Protein AF-A0A7L9BKZ9-F1 (afdb_monomer_lite)

Structure (mmCIF, N/CA/C/O backbone):
data_AF-A0A7L9BKZ9-F1
#
_entry.id   AF-A0A7L9BKZ9-F1
#
loop_
_atom_site.group_PDB
_atom_site.id
_atom_site.type_symbol
_atom_site.label_atom_id
_atom_site.label_alt_id
_atom_site.label_comp_id
_atom_site.label_asym_id
_atom_site.label_entity_id
_atom_site.label_seq_id
_atom_site.pdbx_PDB_ins_code
_atom_site.Cartn_x
_atom_site.Cartn_y
_atom_site.Cartn_z
_atom_site.occupancy
_atom_site.B_iso_or_equiv
_atom_site.auth_seq_id
_atom_site.auth_comp_id
_atom_site.auth_asym_id
_atom_site.auth_atom_id
_atom_site.pdbx_PDB_model_num
ATOM 1 N N . MET A 1 1 ? 2.378 -1.294 -13.387 1.00 79.75 1 MET A N 1
ATOM 2 C CA . MET A 1 1 ? 1.343 -2.125 -12.743 1.00 79.75 1 MET A CA 1
ATOM 3 C C . MET A 1 1 ? 0.936 -1.443 -11.448 1.00 79.75 1 MET A C 1
ATOM 5 O O . MET A 1 1 ? 1.816 -1.058 -10.687 1.00 79.75 1 MET A O 1
ATOM 9 N N . LEU A 1 2 ? -0.363 -1.220 -11.255 1.00 89.94 2 LEU A N 1
ATOM 10 C CA . LEU A 1 2 ? -0.918 -0.530 -10.090 1.00 89.94 2 LEU A CA 1
ATOM 11 C C . LEU A 1 2 ? -1.931 -1.446 -9.405 1.00 89.94 2 LEU A C 1
ATOM 13 O O . LEU A 1 2 ? -2.705 -2.113 -10.088 1.00 89.94 2 LEU A O 1
ATOM 17 N N . VAL A 1 3 ? -1.919 -1.453 -8.077 1.00 94.06 3 VAL A N 1
ATOM 18 C CA . VAL A 1 3 ? -2.873 -2.179 -7.236 1.00 94.06 3 VAL A CA 1
ATOM 19 C C . VAL A 1 3 ? -3.933 -1.202 -6.751 1.00 94.06 3 VAL A C 1
ATOM 21 O O . VAL A 1 3 ? -3.607 -0.099 -6.306 1.00 94.06 3 VAL A O 1
ATOM 24 N N . ARG A 1 4 ? -5.200 -1.601 -6.863 1.00 95.62 4 ARG A N 1
ATOM 25 C CA . ARG A 1 4 ? -6.350 -0.798 -6.450 1.00 95.62 4 ARG A CA 1
ATOM 26 C C . ARG A 1 4 ? -6.725 -1.109 -5.005 1.00 95.62 4 ARG A C 1
ATOM 28 O O . ARG A 1 4 ? -6.906 -2.273 -4.665 1.00 95.62 4 ARG A O 1
ATOM 35 N N . PHE A 1 5 ? -6.929 -0.071 -4.208 1.00 94.69 5 PHE A N 1
ATOM 36 C CA . PHE A 1 5 ? -7.489 -0.137 -2.862 1.00 94.69 5 PHE A CA 1
ATOM 37 C C . PHE A 1 5 ? -8.642 0.854 -2.720 1.00 94.69 5 PHE A C 1
ATOM 39 O O . PHE A 1 5 ? -8.708 1.839 -3.456 1.00 94.69 5 PHE A O 1
ATOM 46 N N . THR A 1 6 ? -9.516 0.625 -1.746 1.00 94.19 6 THR A N 1
ATOM 47 C CA . THR A 1 6 ? -10.481 1.636 -1.300 1.00 94.19 6 THR A CA 1
ATOM 48 C C . THR A 1 6 ? -9.808 2.503 -0.242 1.00 94.19 6 THR A C 1
ATOM 50 O O . THR A 1 6 ? -9.293 1.994 0.752 1.00 94.19 6 THR A O 1
ATOM 53 N N . GLY A 1 7 ? -9.745 3.809 -0.469 1.00 90.56 7 GLY A N 1
ATOM 54 C CA . GLY A 1 7 ? -9.248 4.788 0.487 1.00 90.56 7 GLY A CA 1
ATOM 55 C C . GLY A 1 7 ? -10.215 4.965 1.654 1.00 90.56 7 GLY A C 1
ATOM 56 O O . GLY A 1 7 ? -11.406 4.707 1.526 1.00 90.56 7 GLY A O 1
ATOM 57 N N . GLY A 1 8 ? -9.728 5.473 2.787 1.00 84.12 8 GLY A N 1
ATOM 58 C CA . GLY A 1 8 ? -10.595 5.731 3.951 1.00 84.12 8 GLY A CA 1
ATOM 59 C C . GLY A 1 8 ? -11.665 6.819 3.744 1.00 84.12 8 GLY A C 1
ATOM 60 O O . GLY A 1 8 ? -12.463 7.065 4.644 1.00 84.12 8 GLY A O 1
ATOM 61 N N . ASP A 1 9 ? -11.671 7.504 2.596 1.00 87.19 9 ASP A N 1
ATOM 62 C CA . ASP A 1 9 ? -12.733 8.413 2.146 1.00 87.19 9 ASP A CA 1
ATOM 63 C C . ASP A 1 9 ? -13.703 7.756 1.140 1.00 87.19 9 ASP A C 1
ATOM 65 O O . ASP A 1 9 ? -14.517 8.448 0.527 1.00 87.19 9 ASP A O 1
ATOM 69 N N . GLY A 1 10 ? -13.607 6.435 0.954 1.00 87.19 10 GLY A N 1
ATOM 70 C CA . GLY A 1 10 ? -14.423 5.640 0.037 1.00 87.19 10 GLY A CA 1
ATOM 71 C C . GLY A 1 10 ? -14.021 5.744 -1.438 1.00 87.19 10 GLY A C 1
ATOM 72 O O . GLY A 1 10 ? -14.705 5.179 -2.289 1.00 87.19 10 GLY A O 1
ATOM 73 N N . LYS A 1 11 ? -12.944 6.467 -1.776 1.00 90.81 11 LYS A N 1
ATOM 74 C CA . LYS A 1 11 ? -12.480 6.616 -3.165 1.00 90.81 11 LYS A CA 1
ATOM 75 C C . LYS A 1 11 ? -11.445 5.573 -3.535 1.00 90.81 11 LYS A C 1
ATOM 77 O O . LYS A 1 11 ? -10.720 5.066 -2.689 1.00 90.81 11 LYS A O 1
ATOM 82 N N . ASP A 1 12 ? -11.308 5.319 -4.829 1.00 94.81 12 ASP A N 1
ATOM 83 C CA . ASP A 1 12 ? -10.263 4.432 -5.322 1.00 94.81 12 ASP A CA 1
ATOM 84 C C . ASP A 1 12 ? -8.878 5.066 -5.176 1.00 94.81 12 ASP A C 1
ATOM 86 O O . ASP A 1 12 ? -8.633 6.191 -5.623 1.00 94.81 12 ASP A O 1
ATOM 90 N N . VAL A 1 13 ? -7.951 4.299 -4.612 1.00 92.00 13 VAL A N 1
ATOM 91 C CA . VAL A 1 13 ? -6.538 4.647 -4.525 1.00 92.00 13 VAL A CA 1
ATOM 92 C C . VAL A 1 13 ? -5.711 3.610 -5.268 1.00 92.00 13 VAL A C 1
ATOM 94 O O . VAL A 1 13 ? -5.858 2.407 -5.065 1.00 92.00 13 VAL A O 1
ATOM 97 N N . TRP A 1 14 ? -4.818 4.087 -6.130 1.00 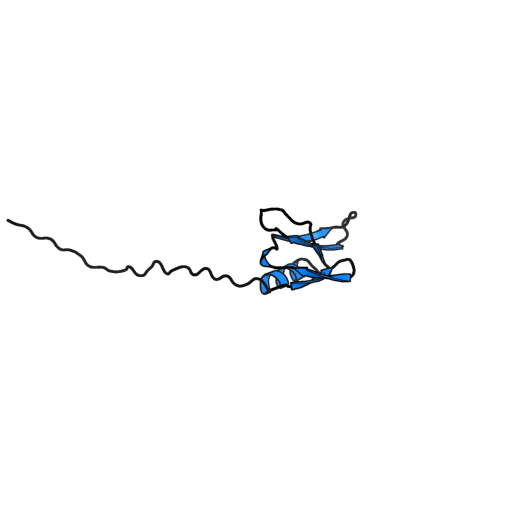93.12 14 TRP A N 1
ATOM 98 C CA . TRP A 1 14 ? -3.956 3.246 -6.953 1.00 93.12 14 TRP A CA 1
ATOM 99 C C . TRP A 1 14 ? -2.515 3.346 -6.465 1.00 93.12 14 TRP A C 1
ATOM 101 O O . TRP A 1 14 ? -1.915 4.420 -6.489 1.00 93.12 14 TRP A O 1
ATOM 111 N N . VAL A 1 15 ? -1.954 2.223 -6.024 1.00 91.19 15 VAL A N 1
ATOM 112 C CA . VAL A 1 15 ? -0.616 2.146 -5.427 1.00 91.19 15 VAL A CA 1
ATOM 113 C C . VAL A 1 15 ? 0.305 1.336 -6.332 1.00 91.19 15 VAL A C 1
ATOM 115 O O . VAL A 1 15 ? -0.054 0.259 -6.800 1.00 91.19 15 VAL A O 1
ATOM 118 N N . SER A 1 16 ? 1.514 1.843 -6.573 1.00 90.62 16 SER A N 1
ATOM 119 C CA . SER A 1 16 ? 2.582 1.070 -7.216 1.00 90.62 16 SER A CA 1
ATOM 120 C C . SER A 1 16 ? 3.306 0.225 -6.163 1.00 90.62 16 SER A C 1
ATOM 122 O O . SER A 1 16 ? 3.926 0.821 -5.277 1.00 90.62 16 SER A O 1
ATOM 124 N N . PRO A 1 17 ? 3.308 -1.121 -6.260 1.00 90.69 17 PRO A N 1
ATOM 125 C CA . PRO A 1 17 ? 4.020 -1.984 -5.312 1.00 90.69 17 PRO A CA 1
ATOM 126 C C . PRO A 1 17 ? 5.515 -1.672 -5.207 1.00 90.69 17 PRO A C 1
ATOM 128 O O . PRO A 1 17 ? 6.085 -1.763 -4.127 1.00 90.69 17 PRO A O 1
ATOM 131 N N . LEU A 1 18 ? 6.133 -1.214 -6.303 1.00 88.44 18 LEU A N 1
ATOM 132 C CA . LEU A 1 18 ? 7.558 -0.861 -6.366 1.00 88.44 18 LEU A CA 1
ATOM 133 C C . LEU A 1 18 ? 7.954 0.290 -5.432 1.00 88.44 18 LEU A C 1
ATOM 135 O O . LEU A 1 18 ? 9.119 0.409 -5.070 1.00 88.44 18 LEU A O 1
ATOM 139 N N . HIS A 1 19 ? 7.004 1.153 -5.072 1.00 87.50 19 HIS A N 1
ATOM 140 C CA . HIS A 1 19 ? 7.256 2.295 -4.196 1.00 87.50 19 HIS A CA 1
ATOM 141 C C . HIS A 1 19 ? 6.784 2.041 -2.766 1.00 87.50 19 HIS A C 1
ATOM 143 O O . HIS A 1 19 ? 6.916 2.927 -1.927 1.00 87.50 19 HIS A O 1
ATOM 149 N N . VAL A 1 20 ? 6.217 0.872 -2.457 1.00 90.50 20 VAL A N 1
ATOM 150 C CA . VAL A 1 20 ? 5.761 0.571 -1.099 1.00 90.50 20 VAL A CA 1
ATOM 151 C C . VAL A 1 20 ? 6.970 0.293 -0.215 1.00 90.50 20 VAL A C 1
ATOM 153 O O . VAL A 1 20 ? 7.767 -0.597 -0.490 1.00 90.50 20 VAL A O 1
ATOM 156 N N . LYS A 1 21 ? 7.089 1.062 0.868 1.00 89.50 21 LYS A N 1
ATOM 157 C CA . LYS A 1 21 ? 8.143 0.904 1.872 1.00 89.50 21 LYS A CA 1
ATOM 158 C C . LYS A 1 21 ? 7.654 0.118 3.082 1.00 89.50 21 LYS A C 1
ATOM 160 O O . LYS A 1 21 ? 8.370 -0.735 3.592 1.00 89.50 21 LYS A O 1
ATOM 165 N N . VAL A 1 22 ? 6.459 0.448 3.573 1.00 91.69 22 VAL A N 1
ATOM 166 C CA . VAL A 1 22 ? 5.867 -0.148 4.779 1.00 91.69 22 VAL A CA 1
ATOM 167 C C . VAL A 1 22 ? 4.354 -0.227 4.616 1.00 91.69 22 VAL A C 1
ATOM 169 O O . VAL A 1 22 ? 3.734 0.719 4.138 1.00 91.69 22 VAL A O 1
ATOM 172 N N . VAL A 1 23 ? 3.767 -1.327 5.079 1.00 93.56 23 VAL A N 1
ATOM 173 C CA . VAL A 1 23 ? 2.328 -1.466 5.331 1.00 93.56 23 VAL A CA 1
ATOM 174 C C . VAL A 1 23 ? 2.159 -1.633 6.835 1.00 93.56 23 VAL A C 1
ATOM 176 O O . VAL A 1 23 ? 2.826 -2.475 7.434 1.00 93.56 23 VAL A O 1
ATOM 179 N N . ARG A 1 24 ? 1.328 -0.806 7.472 1.00 91.94 24 ARG A N 1
ATOM 180 C CA . ARG A 1 24 ? 1.108 -0.871 8.923 1.00 91.94 24 ARG A CA 1
ATOM 181 C C . ARG A 1 24 ? -0.317 -0.522 9.309 1.00 91.94 24 ARG A C 1
ATOM 183 O O . ARG A 1 24 ? -1.033 0.147 8.569 1.00 91.94 24 ARG A O 1
ATOM 190 N N . GLU A 1 25 ? -0.706 -0.937 10.505 1.00 90.81 25 GLU A N 1
ATOM 191 C CA . GLU A 1 25 ? -1.983 -0.544 11.085 1.00 90.81 25 GLU A CA 1
ATOM 192 C C . GLU A 1 25 ? -2.034 0.970 11.324 1.00 90.81 25 GLU A C 1
ATOM 194 O O . GLU A 1 25 ? -1.123 1.552 11.921 1.00 90.81 25 GLU A O 1
ATOM 199 N N . LYS A 1 26 ? -3.126 1.611 10.895 1.00 83.69 26 LYS A N 1
ATOM 200 C CA . LYS A 1 26 ? -3.407 3.001 11.245 1.00 83.69 26 LYS A CA 1
ATOM 201 C C . LYS A 1 26 ? -4.216 3.048 12.535 1.00 83.69 26 LYS A C 1
ATOM 203 O O . LYS A 1 26 ? -5.433 2.839 12.538 1.00 83.69 26 LYS A O 1
ATOM 208 N N . THR A 1 27 ? -3.550 3.387 13.631 1.00 76.12 27 THR A N 1
ATOM 209 C CA . THR A 1 27 ? -4.198 3.633 14.922 1.00 76.12 27 THR A CA 1
ATOM 210 C C . THR A 1 27 ? -4.776 5.050 14.960 1.00 76.12 27 THR A C 1
ATOM 212 O O . THR A 1 27 ? -4.093 6.034 14.677 1.00 76.12 27 THR A O 1
ATOM 215 N N . GLY A 1 28 ? -6.068 5.182 15.271 1.00 67.75 28 GLY A N 1
ATOM 216 C CA . GLY A 1 28 ? -6.690 6.484 15.517 1.00 67.75 28 GLY A CA 1
ATOM 217 C C . GLY A 1 28 ? -6.245 7.106 16.849 1.00 67.75 28 GLY A C 1
ATOM 218 O O . GLY A 1 28 ? -5.688 6.426 17.704 1.00 67.75 28 GLY A O 1
ATOM 219 N N . ILE A 1 29 ? -6.588 8.385 17.061 1.00 64.50 29 ILE A N 1
ATOM 220 C CA . ILE A 1 29 ? -6.235 9.204 18.250 1.00 64.50 29 ILE A CA 1
ATOM 221 C C . ILE A 1 29 ? -6.659 8.564 19.596 1.00 64.50 29 ILE A C 1
ATOM 223 O O . ILE A 1 29 ? -6.131 8.917 20.642 1.00 64.50 29 ILE A O 1
ATOM 227 N N . PHE A 1 30 ? -7.557 7.575 19.579 1.00 70.12 30 PHE A N 1
ATOM 228 C CA . PHE A 1 30 ? -8.035 6.852 20.766 1.00 70.12 30 PHE A CA 1
ATOM 229 C C . PHE A 1 30 ? -7.787 5.334 20.707 1.00 70.12 30 PHE A C 1
ATOM 231 O O . PHE A 1 30 ? -8.571 4.560 21.249 1.00 70.12 30 PHE A O 1
ATOM 238 N N . GLY A 1 31 ? -6.758 4.877 19.988 1.00 60.59 31 GLY A N 1
ATOM 239 C CA . GLY A 1 31 ? -6.383 3.454 19.942 1.00 60.59 31 GLY A CA 1
ATOM 240 C C . GLY A 1 31 ? -7.349 2.544 19.171 1.00 60.59 31 GLY A C 1
ATOM 241 O O . GLY A 1 31 ? -7.145 1.337 19.121 1.00 60.59 31 GLY A O 1
ATOM 242 N N . LYS A 1 32 ? -8.391 3.096 18.537 1.00 60.16 32 LYS A N 1
ATOM 243 C CA . LYS A 1 32 ? -9.272 2.339 17.637 1.00 60.16 32 LYS A CA 1
ATOM 244 C C . LYS A 1 32 ? -8.598 2.167 16.274 1.00 60.16 32 LYS A C 1
ATOM 246 O O . LYS A 1 32 ? -8.131 3.162 15.705 1.00 60.16 32 LYS A O 1
ATOM 251 N N . LYS A 1 33 ? -8.585 0.934 15.754 1.00 64.12 33 LYS A N 1
ATOM 252 C CA . LYS A 1 33 ? -8.153 0.628 14.382 1.00 64.12 33 LYS A CA 1
ATOM 253 C C . LYS A 1 33 ? -8.973 1.470 13.406 1.00 64.12 33 LYS A C 1
ATOM 255 O O . LYS A 1 33 ? -10.201 1.446 13.469 1.00 64.12 33 LYS A O 1
A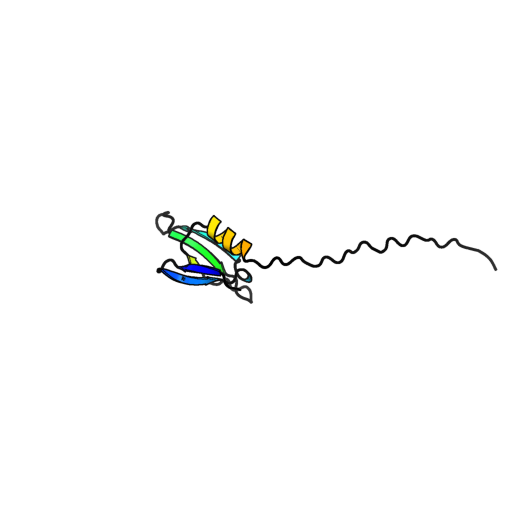TOM 260 N N . LYS A 1 34 ? -8.314 2.238 12.538 1.00 72.94 34 LYS A N 1
ATOM 261 C CA . LYS A 1 34 ? -8.986 2.984 11.459 1.00 72.94 34 LYS A CA 1
ATOM 262 C C . LYS A 1 34 ? -8.794 2.351 10.081 1.00 72.94 34 LYS A C 1
ATOM 264 O O . LYS A 1 34 ? -9.407 2.822 9.137 1.00 72.94 34 LYS A O 1
ATOM 269 N N . GLY A 1 35 ? -7.972 1.308 9.973 1.00 85.44 35 GLY A N 1
ATOM 270 C CA . GLY A 1 35 ? -7.639 0.613 8.729 1.00 85.44 35 GLY A CA 1
ATOM 271 C C . GLY A 1 35 ? -6.127 0.507 8.564 1.00 85.44 35 GLY A C 1
ATOM 272 O O . GLY A 1 35 ? -5.394 0.432 9.554 1.00 85.44 35 GLY A O 1
ATOM 273 N N . THR A 1 36 ? -5.656 0.570 7.325 1.00 93.00 36 THR A N 1
ATOM 274 C CA . THR A 1 36 ? -4.245 0.367 6.984 1.00 93.00 36 THR A CA 1
ATOM 275 C C . THR A 1 36 ? -3.612 1.653 6.456 1.00 93.00 36 THR A C 1
ATOM 277 O O . THR A 1 36 ? -4.257 2.478 5.803 1.00 93.00 36 THR A O 1
ATOM 280 N N . GLU A 1 37 ? -2.341 1.863 6.783 1.00 93.38 37 GLU A N 1
ATOM 281 C CA . GLU A 1 37 ? -1.493 2.904 6.214 1.00 93.38 37 GLU A CA 1
ATOM 282 C C . GLU A 1 37 ? -0.405 2.264 5.345 1.00 93.38 37 GLU A C 1
ATOM 284 O O . GLU A 1 37 ? 0.379 1.435 5.812 1.00 93.38 37 GLU A O 1
ATOM 289 N N . ILE A 1 38 ? -0.350 2.682 4.082 1.00 93.44 38 ILE A N 1
ATOM 290 C CA . ILE A 1 38 ? 0.688 2.311 3.124 1.00 93.44 38 ILE A CA 1
ATOM 291 C C . ILE A 1 38 ? 1.654 3.488 3.007 1.00 93.44 38 ILE A C 1
ATOM 293 O O . ILE A 1 38 ? 1.301 4.554 2.505 1.00 93.44 38 ILE A O 1
ATOM 297 N N . VAL A 1 39 ? 2.889 3.307 3.462 1.00 91.88 39 VAL A N 1
ATOM 298 C CA . VAL A 1 39 ? 3.955 4.302 3.325 1.00 91.88 39 VAL A CA 1
ATOM 299 C C . VAL A 1 39 ? 4.663 4.071 2.001 1.00 91.88 39 VAL A C 1
ATOM 301 O O . VAL A 1 39 ? 5.215 2.992 1.769 1.00 91.88 39 VAL A O 1
ATOM 304 N N . VAL A 1 40 ? 4.677 5.096 1.151 1.00 89.88 40 VAL A N 1
ATOM 305 C CA . VAL A 1 40 ? 5.354 5.052 -0.146 1.00 89.88 40 VAL A CA 1
ATOM 306 C C . VAL A 1 40 ? 6.664 5.834 -0.108 1.00 89.88 40 VAL A C 1
ATOM 308 O O . VAL A 1 40 ? 6.743 6.928 0.447 1.00 89.88 40 VAL A O 1
ATOM 311 N N . GLN A 1 41 ? 7.712 5.280 -0.704 1.00 86.12 41 GLN A N 1
ATOM 312 C CA . GLN A 1 41 ? 8.979 5.958 -0.926 1.00 86.12 41 GLN A CA 1
ATOM 313 C C . GLN A 1 41 ? 9.054 6.391 -2.385 1.00 86.12 41 GLN A C 1
ATOM 315 O O . GLN A 1 41 ? 9.075 5.564 -3.295 1.00 86.12 41 GLN A O 1
ATOM 320 N N . MET A 1 42 ? 9.093 7.704 -2.596 1.00 77.88 42 MET A N 1
ATOM 321 C CA . MET A 1 42 ? 9.245 8.279 -3.924 1.00 77.88 42 MET A CA 1
ATOM 322 C C . MET A 1 42 ? 10.728 8.276 -4.334 1.00 77.88 42 MET A C 1
ATOM 324 O O . MET A 1 42 ? 11.617 8.249 -3.467 1.00 77.88 42 MET A O 1
ATOM 328 N N . PRO A 1 43 ? 11.024 8.325 -5.646 1.00 70.38 43 PRO A N 1
ATOM 329 C CA . PRO A 1 43 ? 12.384 8.510 -6.140 1.00 70.38 43 PRO A CA 1
ATOM 330 C C . PRO A 1 43 ? 13.076 9.700 -5.455 1.00 70.38 43 PRO A C 1
ATOM 332 O O . PRO A 1 43 ? 12.463 10.745 -5.245 1.00 70.38 43 PRO A O 1
ATOM 335 N N . GLY A 1 44 ? 14.344 9.529 -5.072 1.00 73.06 44 GLY A N 1
ATOM 336 C CA . GLY A 1 44 ? 15.103 10.534 -4.312 1.00 73.06 44 GLY A CA 1
ATOM 337 C C . GLY A 1 44 ? 15.013 10.403 -2.786 1.00 73.06 44 GLY A C 1
ATOM 338 O O . GLY A 1 44 ? 15.500 11.272 -2.073 1.00 73.06 44 GLY A O 1
ATOM 339 N N . GLY A 1 45 ? 14.410 9.329 -2.262 1.00 68.44 45 GLY A N 1
ATOM 340 C CA . GLY A 1 45 ? 14.409 9.031 -0.821 1.00 68.44 45 GLY A CA 1
ATOM 341 C C . GLY A 1 45 ? 13.377 9.812 -0.007 1.00 68.44 45 GLY A C 1
ATOM 342 O O . GLY A 1 45 ? 13.268 9.612 1.204 1.00 68.44 45 GLY A O 1
ATOM 343 N N . VAL A 1 46 ? 12.578 10.655 -0.663 1.00 68.81 46 VAL A N 1
ATOM 344 C CA . VAL A 1 46 ? 11.474 11.371 -0.030 1.00 68.81 46 VAL A CA 1
ATOM 345 C C . VAL A 1 46 ? 10.393 10.353 0.323 1.00 68.81 46 VAL A C 1
ATOM 347 O O . VAL A 1 46 ? 9.802 9.714 -0.550 1.00 68.81 46 VAL A O 1
ATOM 350 N N . SER A 1 47 ? 10.149 10.170 1.621 1.00 68.06 47 SER A N 1
ATOM 351 C CA . SER A 1 47 ? 8.998 9.387 2.070 1.00 68.06 47 SER A CA 1
ATOM 352 C C . SER A 1 47 ? 7.748 10.204 1.754 1.00 68.06 47 SER A C 1
ATOM 354 O O . SER A 1 47 ? 7.543 11.271 2.332 1.00 68.06 47 SER A O 1
ATOM 356 N N . GLY A 1 48 ? 6.952 9.738 0.791 1.00 64.06 48 GLY A N 1
ATOM 357 C CA . GLY A 1 48 ? 5.616 10.272 0.574 1.00 64.06 48 GLY A CA 1
ATOM 358 C C . GLY A 1 48 ? 4.773 10.001 1.817 1.00 64.06 48 GLY A C 1
ATOM 359 O O . GLY A 1 48 ? 4.989 9.008 2.516 1.00 64.06 48 GLY A O 1
ATOM 360 N N . GLY A 1 49 ? 3.841 10.902 2.128 1.00 71.88 49 GLY A N 1
ATOM 361 C CA . GLY A 1 49 ? 2.908 10.692 3.235 1.00 71.88 49 GLY A CA 1
ATOM 362 C C . GLY A 1 49 ? 2.199 9.336 3.128 1.00 71.88 49 GLY A C 1
ATOM 363 O O . GLY A 1 49 ? 2.028 8.795 2.035 1.00 71.88 49 GLY A O 1
ATOM 364 N N . GLY A 1 50 ? 1.807 8.774 4.272 1.00 84.31 50 GLY A N 1
ATOM 365 C CA . GLY A 1 50 ? 1.097 7.500 4.311 1.00 84.31 50 GLY A CA 1
ATOM 366 C C . GLY A 1 50 ? -0.275 7.595 3.646 1.00 84.31 50 GLY A C 1
ATOM 367 O O . GLY A 1 50 ? -1.083 8.472 3.962 1.00 84.31 50 GLY A O 1
ATOM 368 N N . VAL A 1 51 ? -0.545 6.675 2.726 1.00 89.12 51 VAL A N 1
ATOM 369 C CA . VAL A 1 51 ? -1.845 6.512 2.079 1.00 89.12 51 VAL A CA 1
ATOM 370 C C . VAL A 1 51 ? -2.726 5.663 2.979 1.00 89.12 51 VAL A C 1
ATOM 372 O O . VAL A 1 51 ? -2.347 4.563 3.374 1.00 89.12 51 VAL A O 1
ATOM 375 N N . HIS A 1 52 ? -3.912 6.166 3.304 1.00 91.38 52 HIS A N 1
ATOM 376 C CA . HIS A 1 52 ? -4.855 5.434 4.132 1.00 91.38 52 HIS A CA 1
ATOM 377 C C . HIS A 1 52 ? -5.838 4.637 3.282 1.00 91.38 52 HIS A C 1
ATOM 379 O O . HIS A 1 52 ? -6.557 5.223 2.473 1.00 91.38 52 HIS A O 1
ATOM 385 N N . VAL A 1 53 ? -5.892 3.331 3.521 1.00 92.56 53 VAL A N 1
ATOM 386 C CA . VAL A 1 53 ? -6.796 2.405 2.841 1.00 92.56 53 VAL A CA 1
ATOM 387 C C . VAL A 1 53 ? -7.618 1.604 3.844 1.00 92.56 53 VAL A C 1
ATOM 389 O O . VAL A 1 53 ? -7.216 1.407 4.997 1.00 92.56 53 VAL A O 1
ATOM 392 N N . GLU A 1 54 ? -8.777 1.153 3.390 1.00 90.81 54 GLU A N 1
ATOM 393 C CA . GLU A 1 54 ? -9.603 0.166 4.072 1.00 90.81 54 GLU A CA 1
ATOM 394 C C . GLU A 1 54 ? -8.973 -1.233 3.957 1.00 90.81 54 GLU A C 1
ATOM 396 O O . GLU A 1 54 ? -8.202 -1.510 3.036 1.00 90.81 54 GLU A O 1
ATOM 401 N N . GLY A 1 55 ? -9.304 -2.114 4.904 1.00 89.31 55 GLY A N 1
ATOM 402 C CA . GLY A 1 55 ? -8.782 -3.482 4.977 1.00 89.31 55 GLY A CA 1
ATOM 403 C C . GLY A 1 55 ? -7.736 -3.690 6.074 1.00 89.31 55 GLY A C 1
ATOM 404 O O . GLY A 1 55 ? -7.149 -2.736 6.600 1.00 89.31 55 GLY A O 1
ATOM 405 N N . GLU A 1 56 ? -7.526 -4.959 6.428 1.00 91.44 56 GLU A N 1
ATOM 406 C CA . GLU A 1 56 ? -6.543 -5.365 7.435 1.00 91.44 56 GLU A CA 1
ATOM 407 C C . GLU A 1 56 ? -5.111 -5.312 6.863 1.00 91.44 56 GLU A C 1
ATOM 409 O O . GLU A 1 56 ? -4.902 -5.661 5.695 1.00 91.44 56 GLU A O 1
ATOM 414 N N . PRO A 1 57 ? -4.100 -4.921 7.664 1.00 93.19 57 PRO A N 1
ATOM 415 C CA . PRO A 1 57 ? -2.734 -4.724 7.172 1.00 93.19 57 PRO A CA 1
ATOM 416 C C . PRO A 1 57 ? -2.125 -5.955 6.496 1.00 93.19 57 PRO A C 1
ATOM 418 O O . PRO A 1 57 ? -1.397 -5.823 5.515 1.00 93.19 57 PRO A O 1
ATOM 421 N N . GLU A 1 58 ? -2.434 -7.146 7.006 1.00 93.31 58 GLU A N 1
ATOM 422 C CA . GLU A 1 58 ? -1.927 -8.423 6.494 1.00 93.31 58 GLU A CA 1
ATOM 423 C C . GLU A 1 58 ? -2.466 -8.730 5.093 1.00 93.31 58 GLU A C 1
ATOM 425 O O . GLU A 1 58 ? -1.720 -9.160 4.214 1.00 93.31 58 GLU A O 1
ATOM 430 N N . GLU A 1 59 ? -3.748 -8.449 4.856 1.00 93.94 59 GLU A N 1
ATOM 431 C CA . GLU A 1 59 ? -4.370 -8.624 3.547 1.00 93.94 59 GLU A CA 1
ATOM 432 C C . GLU A 1 59 ? -3.826 -7.609 2.539 1.00 93.94 59 GLU A C 1
ATOM 434 O O . GLU A 1 59 ? -3.443 -7.983 1.431 1.00 93.94 59 GLU A O 1
ATOM 439 N N . VAL A 1 60 ? -3.709 -6.340 2.942 1.00 94.44 60 VAL A N 1
ATOM 440 C CA . VAL A 1 60 ? -3.121 -5.287 2.102 1.00 94.44 60 VAL A CA 1
ATOM 441 C C . VAL A 1 60 ? -1.677 -5.633 1.726 1.00 94.44 60 VAL A C 1
ATOM 443 O O . VAL A 1 60 ? -1.301 -5.517 0.559 1.00 94.44 60 VAL A O 1
ATOM 446 N N . ALA A 1 61 ? -0.875 -6.099 2.688 1.00 93.81 61 ALA A N 1
ATOM 447 C CA . ALA A 1 61 ? 0.498 -6.527 2.444 1.00 93.81 61 ALA A CA 1
ATOM 448 C C . ALA A 1 61 ? 0.561 -7.711 1.472 1.00 93.81 61 ALA A C 1
ATOM 450 O O . ALA A 1 61 ? 1.332 -7.658 0.516 1.00 93.81 61 ALA A O 1
ATOM 451 N N . ARG A 1 62 ? -0.290 -8.732 1.656 1.00 94.38 62 ARG A N 1
ATOM 452 C CA . ARG A 1 62 ? -0.370 -9.891 0.755 1.00 94.38 62 ARG A CA 1
ATOM 453 C C . ARG A 1 62 ? -0.646 -9.465 -0.686 1.00 94.38 62 ARG A C 1
ATOM 455 O O . ARG A 1 62 ? 0.104 -9.851 -1.576 1.00 94.38 62 ARG A O 1
ATOM 462 N N . VAL A 1 63 ? -1.663 -8.630 -0.913 1.00 94.00 63 VAL A N 1
ATOM 463 C CA . VAL A 1 63 ? -2.027 -8.161 -2.263 1.00 94.00 63 VAL A CA 1
ATOM 464 C C . VAL A 1 63 ? -0.874 -7.378 -2.908 1.00 94.00 63 VAL A C 1
ATOM 466 O O . VAL A 1 63 ? -0.597 -7.538 -4.097 1.00 94.00 63 VAL A O 1
ATOM 469 N N . ILE A 1 64 ? -0.165 -6.545 -2.137 1.00 92.81 64 ILE A N 1
ATOM 470 C CA . ILE A 1 64 ? 1.011 -5.811 -2.632 1.00 92.81 64 ILE A CA 1
ATOM 471 C C . ILE A 1 64 ? 2.142 -6.776 -3.003 1.00 92.81 64 ILE A C 1
ATOM 473 O O . ILE A 1 64 ? 2.751 -6.607 -4.059 1.00 92.81 64 ILE A O 1
ATOM 477 N N . SER A 1 65 ? 2.419 -7.777 -2.164 1.00 90.31 65 SER A N 1
ATOM 478 C CA . SER A 1 65 ? 3.464 -8.778 -2.401 1.00 90.31 65 SER A CA 1
ATOM 479 C C . SER A 1 65 ? 3.173 -9.664 -3.611 1.00 90.31 65 SER A C 1
ATOM 481 O O . SER A 1 65 ? 4.083 -9.914 -4.392 1.00 90.31 65 SER A O 1
ATOM 483 N N . GLU A 1 66 ? 1.925 -10.094 -3.800 1.00 89.75 66 GLU A N 1
ATOM 484 C CA . GLU A 1 66 ? 1.497 -10.887 -4.964 1.00 89.75 66 GLU A CA 1
ATOM 485 C C . GLU A 1 66 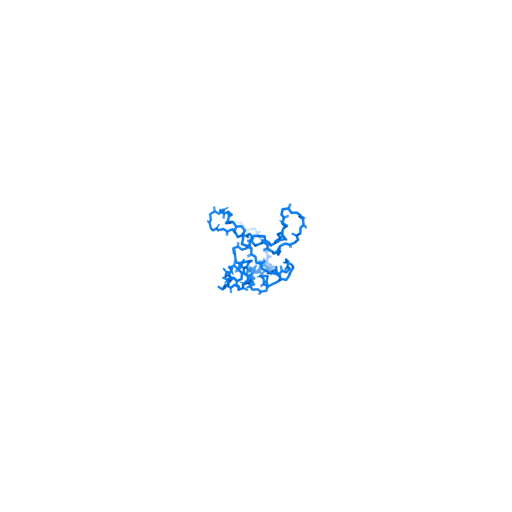? 1.601 -10.101 -6.270 1.00 89.75 66 GLU A C 1
ATOM 487 O O . GLU A 1 66 ? 1.925 -10.656 -7.318 1.00 89.75 66 GLU A O 1
ATOM 492 N N . ALA A 1 67 ? 1.341 -8.795 -6.211 1.00 88.56 67 ALA A N 1
ATOM 493 C CA . ALA A 1 67 ? 1.517 -7.928 -7.359 1.00 88.56 67 ALA A CA 1
ATOM 494 C C . ALA A 1 67 ? 3.003 -7.649 -7.628 1.00 88.56 67 ALA A C 1
ATOM 496 O O . ALA A 1 67 ? 3.376 -7.425 -8.775 1.00 88.56 67 ALA A O 1
ATOM 497 N N . PHE A 1 68 ? 3.865 -7.632 -6.606 1.00 82.50 68 PHE A N 1
ATOM 498 C CA . PHE A 1 68 ? 5.267 -7.259 -6.777 1.00 82.50 68 PHE A CA 1
ATOM 499 C C . PHE A 1 68 ? 5.923 -8.141 -7.852 1.00 82.50 68 PHE A C 1
ATOM 501 O O . PHE A 1 68 ? 5.892 -9.368 -7.740 1.00 82.50 68 PHE A O 1
ATOM 508 N N . PRO A 1 69 ? 6.504 -7.548 -8.914 1.00 70.88 69 PRO A N 1
ATOM 509 C CA . PRO A 1 69 ? 7.094 -8.343 -9.977 1.00 70.88 69 PRO A CA 1
ATOM 510 C C . PRO A 1 69 ? 8.191 -9.208 -9.364 1.00 70.88 69 PRO A C 1
ATOM 512 O O . PRO A 1 69 ? 9.067 -8.691 -8.669 1.00 70.88 69 PRO A O 1
ATOM 515 N N . THR A 1 70 ? 8.141 -10.520 -9.598 1.00 66.56 70 THR A N 1
ATOM 516 C CA . THR A 1 70 ? 9.209 -11.430 -9.188 1.00 66.56 70 THR A CA 1
ATOM 517 C C . THR A 1 70 ? 10.468 -11.052 -9.962 1.00 66.56 70 THR A C 1
ATOM 519 O O . THR A 1 70 ? 10.697 -11.509 -11.079 1.00 66.56 70 THR A O 1
ATOM 522 N N . ILE A 1 71 ? 11.278 -10.162 -9.394 1.00 61.00 71 ILE A N 1
ATOM 523 C CA . ILE A 1 71 ? 12.621 -9.902 -9.890 1.00 61.00 71 ILE A CA 1
ATOM 524 C C . ILE A 1 71 ? 13.432 -11.101 -9.423 1.00 61.00 71 ILE A C 1
ATOM 526 O O . ILE A 1 71 ? 13.895 -11.138 -8.288 1.00 61.00 71 ILE A O 1
ATOM 530 N N . ILE A 1 72 ? 13.546 -12.115 -10.276 1.00 59.91 72 ILE A N 1
ATOM 531 C CA . ILE A 1 72 ? 14.590 -13.122 -10.130 1.00 59.91 72 ILE A CA 1
ATOM 532 C C . ILE A 1 72 ? 15.864 -12.405 -10.581 1.00 59.91 72 ILE A C 1
ATOM 534 O O . ILE A 1 72 ? 15.989 -12.140 -11.782 1.00 59.91 72 ILE A O 1
ATOM 538 N N . PRO A 1 73 ? 16.783 -12.003 -9.680 1.00 57.56 73 PRO A N 1
ATOM 539 C CA . PRO A 1 73 ? 18.089 -11.577 -10.143 1.00 57.56 73 PRO A CA 1
ATOM 540 C C . PRO A 1 73 ? 18.667 -12.759 -10.916 1.00 57.56 73 PRO A C 1
ATOM 542 O O . PRO A 1 73 ? 18.764 -13.865 -10.385 1.00 57.56 73 PRO A O 1
ATOM 545 N N . TYR A 1 74 ? 19.000 -12.537 -12.187 1.00 56.28 74 TYR A N 1
ATOM 546 C CA . TYR A 1 74 ? 19.877 -13.443 -12.907 1.00 56.28 74 TYR A CA 1
ATOM 547 C C . TYR A 1 74 ? 21.196 -13.453 -12.132 1.00 56.28 74 TYR A C 1
ATOM 549 O O . TYR A 1 74 ? 21.997 -12.528 -12.245 1.00 56.28 74 TYR A O 1
ATOM 557 N N . LEU A 1 75 ? 21.356 -14.441 -11.256 1.00 54.75 75 LEU A N 1
ATOM 558 C CA . LEU A 1 75 ? 22.640 -14.828 -10.706 1.00 54.75 75 LEU A CA 1
ATOM 559 C C . LEU A 1 75 ? 23.331 -15.565 -11.853 1.00 54.75 75 LEU A C 1
ATOM 561 O O . LEU A 1 75 ? 22.868 -16.650 -12.207 1.00 54.75 75 LEU A O 1
ATOM 565 N N . PRO A 1 76 ? 24.349 -14.982 -12.515 1.00 60.31 76 PRO A N 1
ATOM 566 C CA . PRO A 1 76 ? 25.173 -15.782 -13.403 1.00 60.31 76 PRO A CA 1
ATOM 567 C C . PRO A 1 76 ? 25.719 -16.949 -12.576 1.00 60.31 76 PRO A C 1
ATOM 569 O O . PRO A 1 76 ? 26.266 -16.729 -11.496 1.00 60.31 76 PRO A O 1
ATOM 572 N N . ASP A 1 77 ? 25.514 -18.175 -13.058 1.00 59.28 77 ASP A N 1
ATOM 573 C CA . ASP A 1 77 ? 26.158 -19.367 -12.511 1.00 59.28 77 ASP A CA 1
ATOM 574 C C . ASP A 1 77 ? 27.676 -19.169 -12.631 1.00 59.28 77 ASP A C 1
ATOM 576 O O . ASP A 1 77 ? 28.275 -19.497 -13.656 1.00 59.28 77 ASP A O 1
ATOM 580 N N . ASP A 1 78 ? 28.31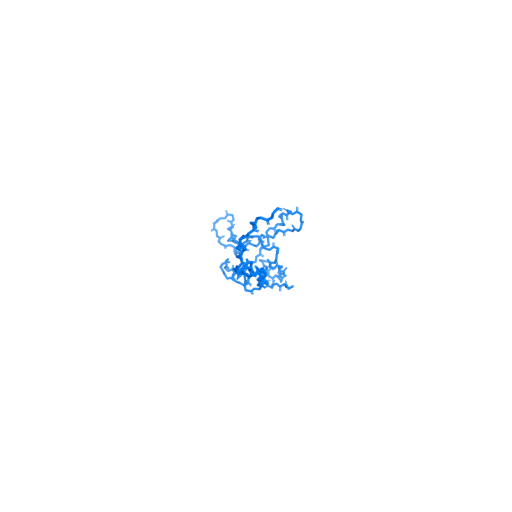3 -18.625 -11.596 1.00 59.50 78 ASP A N 1
ATOM 581 C CA . ASP A 1 78 ? 29.763 -18.398 -11.545 1.00 59.50 78 ASP A CA 1
ATOM 582 C C . ASP A 1 78 ? 30.542 -19.708 -11.283 1.00 59.50 78 ASP A C 1
ATOM 584 O O . ASP A 1 78 ? 31.652 -19.705 -10.766 1.00 59.50 78 ASP A O 1
ATOM 588 N N . ASP A 1 79 ? 29.965 -20.854 -11.672 1.00 56.75 79 ASP A N 1
ATOM 589 C CA . ASP A 1 79 ? 30.461 -22.204 -11.378 1.00 56.75 79 ASP A CA 1
ATOM 590 C C . ASP A 1 79 ? 30.586 -23.101 -12.627 1.00 56.75 79 ASP A C 1
ATOM 592 O O . ASP A 1 79 ? 30.401 -24.321 -12.588 1.00 56.75 79 ASP A O 1
ATOM 596 N N . ARG A 1 80 ? 30.995 -22.534 -13.769 1.00 51.97 80 ARG A N 1
ATOM 597 C CA . ARG 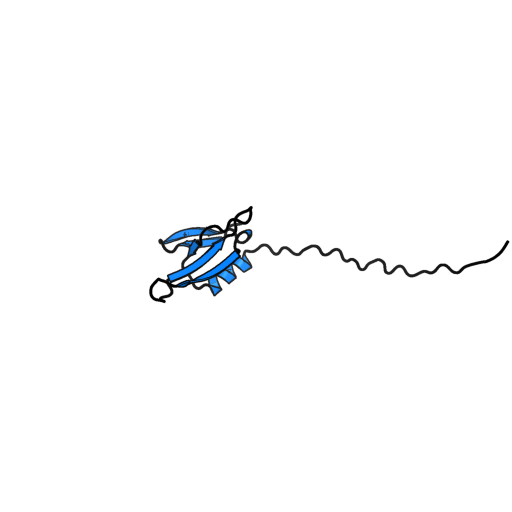A 1 80 ? 31.557 -23.329 -14.882 1.00 51.97 80 ARG A CA 1
ATOM 598 C C . ARG A 1 80 ? 32.921 -22.831 -15.350 1.00 51.97 80 ARG A C 1
ATOM 600 O O . ARG A 1 80 ? 33.147 -22.591 -16.530 1.00 51.97 80 ARG A O 1
ATOM 607 N N . ALA A 1 81 ? 33.874 -22.804 -14.425 1.00 50.16 81 ALA A N 1
ATOM 608 C CA . ALA A 1 81 ? 35.293 -22.952 -14.749 1.00 50.16 81 ALA A CA 1
ATOM 609 C C . ALA A 1 81 ? 35.932 -24.098 -13.942 1.00 50.16 81 ALA A C 1
ATOM 611 O O . ALA A 1 81 ? 37.043 -23.991 -13.435 1.00 50.16 81 ALA A O 1
ATOM 612 N N . SER A 1 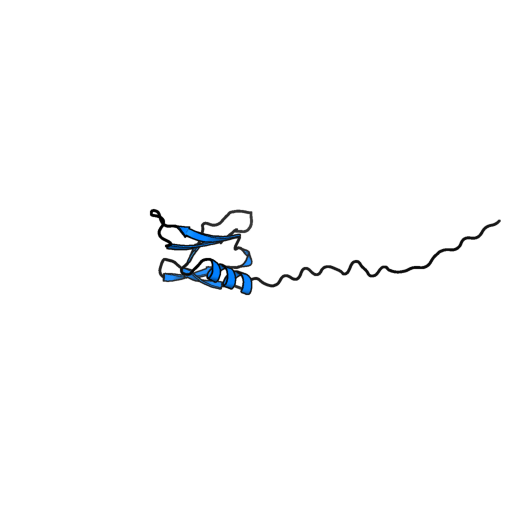82 ? 35.255 -25.248 -13.854 1.00 55.47 82 SER A N 1
ATOM 613 C CA . SER A 1 82 ? 35.893 -26.522 -13.501 1.00 55.47 82 SER A CA 1
ATOM 614 C C . SER A 1 82 ? 36.640 -27.107 -14.712 1.00 55.47 82 SER A C 1
ATOM 616 O O . SER A 1 82 ? 36.349 -28.195 -15.197 1.00 55.47 82 SER A O 1
ATOM 618 N N . GLY A 1 83 ? 37.638 -26.371 -15.208 1.00 42.94 83 GLY A N 1
ATOM 619 C CA . GLY A 1 83 ? 38.617 -26.844 -16.188 1.00 42.94 83 GLY A CA 1
ATOM 620 C C . GLY A 1 83 ? 39.906 -27.285 -15.497 1.00 42.94 83 GLY A C 1
ATOM 621 O O . GLY A 1 83 ? 40.869 -26.529 -15.429 1.00 42.94 83 GLY A O 1
ATOM 622 N N . ARG A 1 84 ? 39.928 -28.507 -14.954 1.00 47.12 84 ARG A N 1
ATOM 623 C CA . ARG A 1 84 ? 41.168 -29.183 -14.534 1.00 47.12 84 ARG A CA 1
ATOM 624 C C . ARG A 1 84 ? 42.054 -29.484 -15.750 1.00 47.12 84 ARG A C 1
ATOM 626 O O . ARG A 1 84 ? 41.566 -30.038 -16.728 1.00 47.12 84 ARG A O 1
ATOM 633 N N . GLY A 1 85 ? 43.361 -29.267 -15.596 1.00 42.69 85 GLY A N 1
ATOM 634 C CA . GLY A 1 85 ? 44.430 -29.834 -16.432 1.00 42.69 85 GLY A CA 1
ATOM 635 C C . GLY A 1 85 ? 45.538 -28.804 -16.650 1.00 42.69 85 GLY A C 1
ATOM 636 O O . GLY A 1 85 ? 45.516 -28.078 -17.626 1.00 42.69 85 GLY A O 1
ATOM 637 N N . GLY A 1 86 ? 46.433 -28.556 -15.693 1.00 44.66 86 GLY A N 1
ATOM 638 C CA . GLY A 1 86 ? 47.510 -29.483 -15.351 1.00 44.66 86 GLY A CA 1
ATOM 639 C C . GLY A 1 86 ? 48.659 -29.299 -16.346 1.00 44.66 86 GLY A C 1
ATOM 640 O O . GLY A 1 86 ? 48.653 -29.937 -17.390 1.00 44.66 86 GLY A O 1
ATOM 641 N N . VAL A 1 87 ? 49.624 -28.427 -16.038 1.00 52.72 87 VAL A N 1
ATOM 642 C CA . VAL A 1 87 ? 50.875 -28.320 -16.809 1.00 52.72 87 VAL A CA 1
ATOM 643 C C . VAL A 1 87 ? 51.938 -29.155 -16.086 1.00 52.72 87 VAL A C 1
ATOM 645 O O . VAL A 1 87 ? 52.356 -28.759 -14.996 1.00 52.72 87 VAL A O 1
ATOM 648 N N . PRO A 1 88 ? 52.368 -30.312 -16.620 1.00 51.81 88 PRO A N 1
ATOM 649 C CA . PRO A 1 88 ? 53.585 -30.968 -16.166 1.00 51.81 88 PRO A CA 1
ATOM 650 C C . PRO A 1 88 ? 54.797 -30.312 -16.850 1.00 51.81 88 PRO A C 1
ATOM 652 O O . PRO A 1 88 ? 54.746 -29.982 -18.033 1.00 51.81 88 PRO A O 1
ATOM 655 N N . GLY A 1 89 ? 55.866 -30.074 -16.089 1.00 52.47 89 GLY A N 1
ATOM 656 C CA . GLY A 1 89 ? 57.070 -29.383 -16.560 1.00 52.47 89 GLY A CA 1
ATOM 657 C C . GLY A 1 89 ? 58.074 -30.245 -17.336 1.00 52.47 89 GLY A C 1
ATOM 658 O O . GLY A 1 89 ? 57.968 -31.466 -17.373 1.00 52.47 89 GLY A O 1
ATOM 659 N N . SER A 1 90 ? 59.085 -29.570 -17.890 1.00 45.69 90 SER A N 1
ATOM 660 C CA . SER A 1 90 ? 60.413 -30.055 -18.333 1.00 45.69 90 SER A CA 1
ATOM 661 C C . SER A 1 90 ? 61.186 -28.797 -18.785 1.00 45.69 90 SER A C 1
ATOM 663 O O . SER A 1 90 ? 60.596 -27.998 -19.501 1.00 45.69 90 SER A O 1
ATOM 665 N N . GLY A 1 91 ? 62.404 -28.431 -18.373 1.00 43.78 91 GLY A N 1
ATOM 666 C CA . GLY A 1 91 ? 63.600 -29.207 -18.042 1.00 43.78 91 GLY A CA 1
ATOM 667 C C . GLY A 1 91 ? 64.563 -29.168 -19.243 1.00 43.78 91 GLY A C 1
ATOM 668 O O . GLY A 1 91 ? 64.218 -29.787 -20.240 1.00 43.78 91 GLY A O 1
ATOM 669 N N . GLY A 1 92 ? 65.717 -28.481 -19.119 1.00 39.00 92 GLY A N 1
ATOM 670 C CA . GLY A 1 92 ? 66.843 -28.422 -20.094 1.00 39.00 92 GLY A CA 1
ATOM 671 C C . GLY A 1 92 ? 66.523 -27.664 -21.394 1.00 39.00 92 GLY A C 1
ATOM 672 O O . GLY A 1 92 ? 65.385 -27.695 -21.839 1.00 39.00 92 GLY A O 1
ATOM 673 N N . ASP A 1 93 ? 67.402 -26.898 -22.039 1.00 44.19 93 ASP A N 1
ATOM 674 C CA . ASP A 1 93 ? 68.870 -26.778 -22.045 1.00 44.19 93 ASP A CA 1
ATOM 675 C C . ASP A 1 93 ? 69.296 -25.295 -22.061 1.00 44.19 93 ASP A C 1
ATOM 677 O O . ASP A 1 93 ? 68.518 -24.459 -22.583 1.00 44.19 93 ASP A O 1
#

Radius of gyration: 25.35 Å; chains: 1; bounding box: 83×42×43 Å

Foldseek 3Di:
DWDWFQALVRDIDTHQLVFFDDKDFDQDPVRDTSAIWTWGQDPPRDTDGTTGGHDHSVVVVVSSVVPPPPPPPPPPPPPPPPDDDDDDDDDDD

Sequence (93 aa):
MLVRFTGGDGKDVWVSPLHVKVVREKTGIFGKKKGTEIVVQMPGGVSGGGVHVEGEPEEVARVISEAFPTIIPYLPDDDRASGRGGVPGSGGD

Secondary structure (DSSP, 8-state):
--EEEEBTTSSEEEE-GGGEEEEEEEE-TTS-EEEEEEEEB-TTS-BPPPEEESS-HHHHHHHHHHHS-------------------------

pLDDT: mean 76.75, std 17.21, range [39.0, 95.62]